Protein AF-A0AAQ3L0E9-F1 (afdb_monomer)

Mean predicted aligned error: 14.57 Å

pLDDT: mean 72.77, std 24.77, range [26.03, 97.69]

Structure (mmCIF, N/CA/C/O backbone):
data_AF-A0AAQ3L0E9-F1
#
_entry.id   AF-A0AAQ3L0E9-F1
#
loop_
_atom_site.group_PDB
_atom_site.id
_atom_site.type_symbol
_atom_site.label_atom_id
_atom_site.label_alt_id
_atom_site.label_comp_id
_atom_site.label_asym_id
_atom_site.label_entity_id
_atom_site.label_seq_id
_atom_site.pdbx_PDB_ins_code
_atom_site.Cartn_x
_atom_site.Cartn_y
_atom_site.Cartn_z
_atom_site.occupancy
_atom_site.B_iso_or_equiv
_atom_site.auth_seq_id
_atom_site.auth_comp_id
_atom_site.auth_asym_id
_atom_site.auth_atom_id
_atom_site.pdbx_PDB_model_num
ATOM 1 N N . MET A 1 1 ? 5.201 4.302 -11.201 1.00 83.75 1 MET A N 1
ATOM 2 C CA . MET A 1 1 ? 5.169 3.040 -11.980 1.00 83.75 1 MET A CA 1
ATOM 3 C C . MET A 1 1 ? 6.075 2.023 -11.311 1.00 83.75 1 MET A C 1
ATOM 5 O O . MET A 1 1 ? 7.024 2.448 -10.662 1.00 83.75 1 MET A O 1
ATOM 9 N N . ALA A 1 2 ? 5.808 0.722 -11.478 1.00 91.69 2 ALA A N 1
ATOM 10 C CA . ALA A 1 2 ? 6.692 -0.320 -10.954 1.00 91.69 2 ALA A CA 1
ATOM 11 C C . ALA A 1 2 ? 8.086 -0.230 -11.609 1.00 91.69 2 ALA A C 1
ATOM 13 O O . ALA A 1 2 ? 8.166 -0.035 -12.829 1.00 91.69 2 ALA A O 1
ATOM 14 N N . PRO A 1 3 ? 9.178 -0.362 -10.838 1.00 90.81 3 PRO A N 1
ATOM 15 C CA . PRO A 1 3 ? 10.531 -0.141 -11.344 1.00 90.81 3 PRO A CA 1
ATOM 16 C C . PRO A 1 3 ? 10.907 -1.133 -12.448 1.00 90.81 3 PRO A C 1
ATOM 18 O O . PRO A 1 3 ? 11.467 -0.743 -13.468 1.00 90.81 3 PRO A O 1
ATOM 21 N N . GLU A 1 4 ? 10.540 -2.405 -12.311 1.00 88.88 4 GLU A N 1
ATOM 22 C CA . GLU A 1 4 ? 10.816 -3.427 -13.320 1.00 88.88 4 GLU A CA 1
ATOM 23 C C . GLU A 1 4 ? 10.043 -3.205 -14.629 1.00 88.88 4 GLU A C 1
ATOM 25 O O . GLU A 1 4 ? 10.569 -3.493 -15.705 1.00 88.88 4 GLU A O 1
ATOM 30 N N . TYR A 1 5 ? 8.837 -2.633 -14.556 1.00 91.00 5 TYR A N 1
ATOM 31 C CA . TYR A 1 5 ? 8.072 -2.255 -15.742 1.00 91.00 5 TYR A CA 1
ATOM 32 C C . TYR A 1 5 ? 8.724 -1.061 -16.444 1.00 91.00 5 TYR A C 1
ATOM 34 O O . TYR A 1 5 ? 8.979 -1.116 -17.642 1.00 91.00 5 TYR A O 1
ATOM 42 N N . ALA A 1 6 ? 9.072 -0.010 -15.697 1.00 89.06 6 ALA A N 1
ATOM 43 C CA . ALA A 1 6 ? 9.676 1.197 -16.261 1.00 89.06 6 ALA A CA 1
ATOM 44 C C . ALA A 1 6 ? 11.078 0.949 -16.844 1.00 89.06 6 ALA A C 1
ATOM 46 O O . ALA A 1 6 ? 11.419 1.494 -17.890 1.00 89.06 6 ALA A O 1
ATOM 47 N N . MET A 1 7 ? 11.888 0.122 -16.178 1.00 87.62 7 MET A N 1
ATOM 48 C CA . MET A 1 7 ? 13.272 -0.131 -16.586 1.00 87.62 7 MET A CA 1
ATOM 49 C C . MET A 1 7 ? 13.399 -1.214 -17.660 1.00 87.62 7 MET A C 1
ATOM 51 O O . MET A 1 7 ? 14.325 -1.155 -18.464 1.00 87.62 7 MET A O 1
ATOM 55 N N . ARG A 1 8 ? 12.535 -2.241 -17.641 1.00 88.38 8 ARG A N 1
ATOM 56 C CA . ARG A 1 8 ? 12.686 -3.439 -18.492 1.00 88.38 8 ARG A CA 1
ATOM 57 C C . ARG A 1 8 ? 11.485 -3.726 -19.393 1.00 88.38 8 ARG A C 1
ATOM 59 O O . ARG A 1 8 ? 11.570 -4.631 -20.216 1.00 88.38 8 ARG A O 1
ATOM 66 N N . GLY A 1 9 ? 10.376 -3.001 -19.241 1.00 88.94 9 GLY A N 1
ATOM 67 C CA . GLY A 1 9 ? 9.141 -3.238 -19.994 1.00 88.94 9 GLY A CA 1
ATOM 68 C C . GLY A 1 9 ? 8.387 -4.503 -19.574 1.00 88.94 9 GLY A C 1
ATOM 69 O O . GLY A 1 9 ? 7.590 -5.026 -20.348 1.00 88.94 9 GLY A O 1
ATOM 70 N N . TYR A 1 10 ? 8.651 -5.045 -18.381 1.00 86.25 10 TYR A N 1
ATOM 71 C CA . TYR A 1 10 ? 8.034 -6.294 -17.929 1.00 86.25 10 TYR A CA 1
ATOM 72 C C . TYR A 1 10 ? 6.607 -6.071 -17.434 1.00 86.25 10 TYR A C 1
ATOM 74 O O . TYR A 1 10 ? 6.393 -5.662 -16.293 1.00 86.25 10 TYR A O 1
ATOM 82 N N . LEU A 1 11 ? 5.630 -6.378 -18.289 1.00 90.62 11 LEU A N 1
ATOM 83 C CA . LEU A 1 11 ? 4.222 -6.434 -17.911 1.00 90.62 11 LEU A CA 1
ATOM 84 C C . LEU A 1 11 ? 3.968 -7.683 -17.060 1.00 90.62 11 LEU A C 1
ATOM 86 O O . LEU A 1 11 ? 4.153 -8.807 -17.524 1.00 90.62 11 LEU A O 1
ATOM 90 N N . THR A 1 12 ? 3.578 -7.482 -15.804 1.00 93.38 12 THR A N 1
ATOM 91 C CA . THR A 1 12 ? 3.304 -8.565 -14.853 1.00 93.38 12 THR A CA 1
ATOM 92 C C . THR A 1 12 ? 2.172 -8.169 -13.917 1.00 93.38 12 THR A C 1
ATOM 94 O O . THR A 1 12 ? 2.033 -6.991 -13.590 1.00 93.38 12 THR A O 1
ATOM 97 N N . ASP A 1 13 ? 1.462 -9.154 -13.368 1.00 95.69 13 ASP A N 1
ATOM 98 C CA . ASP A 1 13 ? 0.454 -8.925 -12.322 1.00 95.69 13 ASP A CA 1
ATOM 99 C C . ASP A 1 13 ? 1.043 -8.182 -11.105 1.00 95.69 13 ASP A C 1
ATOM 101 O O . ASP A 1 13 ? 0.356 -7.453 -10.394 1.00 95.69 13 ASP A O 1
ATOM 105 N N . LYS A 1 14 ? 2.351 -8.334 -10.852 1.00 96.62 14 LYS A N 1
ATOM 106 C CA . LYS A 1 14 ? 3.052 -7.638 -9.764 1.00 96.62 14 LYS A CA 1
ATOM 107 C C . LYS A 1 14 ? 3.282 -6.158 -10.050 1.00 96.62 14 LYS A C 1
ATOM 109 O O . LYS A 1 14 ? 3.357 -5.380 -9.094 1.00 96.62 14 LYS A O 1
ATOM 114 N N . ALA A 1 15 ? 3.399 -5.762 -11.315 1.00 95.75 15 ALA A N 1
ATOM 115 C CA . ALA A 1 15 ? 3.469 -4.355 -11.695 1.00 95.75 15 ALA A CA 1
ATOM 116 C C . ALA A 1 15 ? 2.123 -3.651 -11.437 1.00 95.75 15 ALA A C 1
ATOM 118 O O . ALA A 1 15 ? 2.106 -2.502 -10.981 1.00 95.75 15 ALA A O 1
ATOM 119 N N . ASP A 1 16 ? 1.011 -4.368 -11.624 1.00 96.12 16 ASP A N 1
ATOM 120 C CA . ASP A 1 16 ? -0.328 -3.881 -11.281 1.00 96.12 16 ASP A CA 1
ATOM 121 C C . ASP A 1 16 ? -0.500 -3.746 -9.764 1.00 96.12 16 ASP A C 1
ATOM 123 O O . ASP A 1 16 ? -0.948 -2.700 -9.297 1.00 96.12 16 ASP A O 1
ATOM 127 N N . VAL A 1 17 ? -0.045 -4.731 -8.975 1.00 97.69 17 VAL A N 1
ATOM 128 C CA . VAL A 1 17 ? -0.039 -4.642 -7.496 1.00 97.69 17 VAL A CA 1
ATOM 129 C C . VAL A 1 17 ? 0.738 -3.414 -7.011 1.00 97.69 17 VAL A C 1
ATOM 131 O O . VAL A 1 17 ? 0.285 -2.706 -6.113 1.00 97.69 17 VAL A O 1
ATOM 134 N N . TYR A 1 18 ? 1.895 -3.128 -7.612 1.00 96.44 18 TYR A N 1
ATOM 135 C CA . TYR A 1 18 ? 2.669 -1.936 -7.265 1.00 96.44 18 TYR A CA 1
ATOM 136 C C . TYR A 1 18 ? 1.882 -0.658 -7.545 1.00 96.44 18 TYR A C 1
ATOM 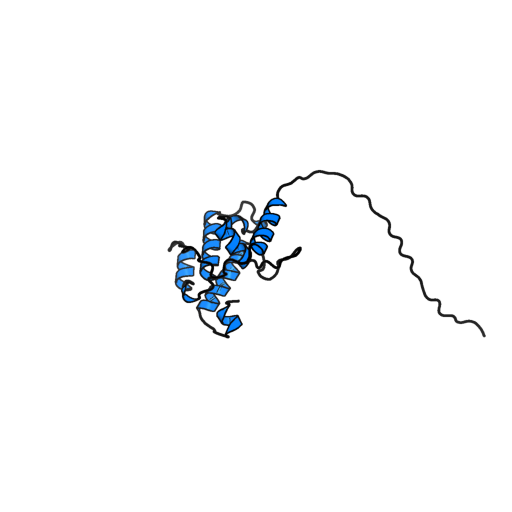138 O O . TYR A 1 18 ? 1.804 0.227 -6.695 1.00 96.44 18 TYR A O 1
ATOM 146 N N . SER A 1 19 ? 1.289 -0.561 -8.735 1.00 95.62 19 SER A N 1
ATOM 147 C CA . SER A 1 19 ? 0.531 0.624 -9.141 1.00 95.62 19 SER A CA 1
ATOM 148 C C . SER A 1 19 ? -0.712 0.816 -8.268 1.00 95.62 19 SER A C 1
ATOM 150 O O . SER A 1 19 ? -1.002 1.940 -7.868 1.00 95.62 19 SER A O 1
ATOM 152 N N . PHE A 1 20 ? -1.376 -0.274 -7.875 1.00 97.25 20 PHE A N 1
ATOM 153 C CA . PHE A 1 20 ? -2.432 -0.255 -6.866 1.00 97.25 20 PHE A CA 1
ATOM 154 C C . PHE A 1 20 ? -1.932 0.304 -5.527 1.00 97.25 20 PHE A C 1
ATOM 156 O O . PHE A 1 20 ? -2.573 1.177 -4.953 1.00 97.25 20 PHE A O 1
ATOM 163 N N . GLY A 1 21 ? -0.767 -0.142 -5.049 1.00 96.69 21 GLY A N 1
ATOM 164 C CA . GLY A 1 21 ? -0.174 0.370 -3.812 1.00 96.69 21 GLY A CA 1
ATOM 165 C C . GLY A 1 21 ? 0.103 1.877 -3.848 1.00 96.69 21 GLY A C 1
ATOM 166 O O . GLY A 1 21 ? -0.129 2.557 -2.851 1.00 96.69 21 GLY A O 1
ATOM 167 N N . VAL A 1 22 ? 0.532 2.410 -4.999 1.00 94.88 22 VAL A N 1
ATOM 168 C CA . VAL A 1 22 ? 0.680 3.863 -5.198 1.00 94.88 22 VAL A CA 1
ATOM 169 C C . VAL A 1 22 ? -0.672 4.564 -5.082 1.00 94.88 22 VAL A C 1
ATOM 171 O O . VAL A 1 22 ? -0.775 5.533 -4.340 1.00 94.88 22 VAL A O 1
ATOM 174 N N . VAL A 1 23 ? -1.715 4.048 -5.738 1.00 96.00 23 VAL A N 1
ATOM 175 C CA . 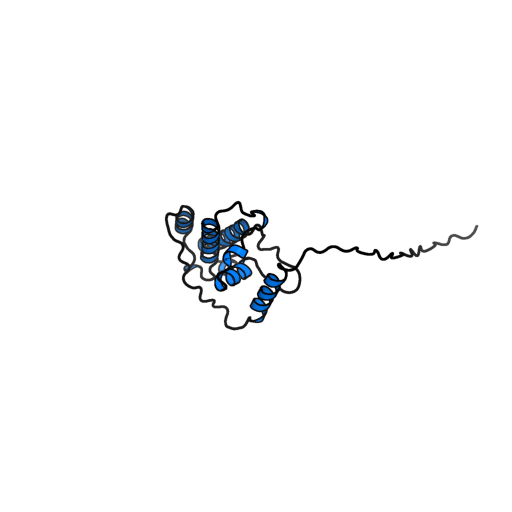VAL A 1 23 ? -3.071 4.621 -5.661 1.00 96.00 23 VAL A CA 1
ATOM 176 C C . VAL A 1 23 ? -3.609 4.600 -4.229 1.00 96.00 23 VAL A C 1
ATOM 178 O O . VAL A 1 23 ? -4.190 5.582 -3.781 1.00 96.00 23 VAL A O 1
ATOM 181 N N . VAL A 1 24 ? -3.386 3.521 -3.471 1.00 96.50 24 VAL A N 1
ATOM 182 C CA . VAL A 1 24 ? -3.771 3.469 -2.049 1.00 96.50 24 VAL A CA 1
ATOM 183 C C . VAL A 1 24 ? -3.080 4.576 -1.254 1.00 96.50 24 VAL A C 1
ATOM 185 O O . VAL A 1 24 ? -3.722 5.228 -0.434 1.00 96.50 24 VAL A O 1
ATOM 188 N N . LEU A 1 25 ? -1.792 4.814 -1.503 1.00 94.31 25 LEU A N 1
ATOM 189 C CA . LEU A 1 25 ? -1.051 5.877 -0.831 1.00 94.31 25 LEU A CA 1
ATOM 190 C C . LEU A 1 25 ? -1.579 7.273 -1.205 1.00 94.31 25 LEU A C 1
ATOM 192 O O . LEU A 1 25 ? -1.720 8.121 -0.326 1.00 94.31 25 LEU A O 1
ATOM 196 N N . GLU A 1 26 ? -1.922 7.501 -2.474 1.00 94.00 26 GLU A N 1
ATOM 197 C CA . GLU A 1 26 ? -2.554 8.750 -2.932 1.00 94.00 26 GLU A CA 1
ATOM 198 C C . GLU A 1 26 ? -3.923 8.971 -2.273 1.00 94.00 26 GLU A C 1
ATOM 200 O O . GLU A 1 26 ? -4.217 10.075 -1.826 1.00 94.00 26 GLU A O 1
ATOM 205 N N . ILE A 1 27 ? -4.740 7.919 -2.147 1.00 95.06 27 ILE A N 1
ATOM 206 C CA . ILE A 1 27 ? -6.055 7.994 -1.494 1.00 95.06 27 ILE A CA 1
ATOM 207 C C . ILE A 1 27 ? -5.916 8.359 -0.015 1.00 95.06 27 ILE A C 1
ATOM 209 O O . ILE A 1 27 ? -6.641 9.225 0.462 1.00 95.06 27 ILE A O 1
ATOM 213 N N . VAL A 1 28 ? -5.009 7.706 0.718 1.00 95.06 28 VAL A N 1
ATOM 214 C CA . VAL A 1 28 ? -4.867 7.954 2.164 1.00 95.06 28 VAL A CA 1
ATOM 215 C C . VAL A 1 28 ? -4.280 9.337 2.446 1.00 95.06 28 VAL A C 1
ATOM 217 O O . VAL A 1 28 ? -4.643 9.951 3.446 1.00 95.06 28 VAL A O 1
ATOM 220 N N . SER A 1 29 ? -3.383 9.820 1.584 1.00 91.69 29 SER A N 1
ATOM 221 C CA . SER A 1 29 ? -2.717 11.114 1.765 1.00 91.69 29 SER A CA 1
ATOM 222 C C . SER A 1 29 ? -3.458 12.303 1.172 1.00 91.69 29 SER A C 1
ATOM 224 O O . SER A 1 29 ? -3.134 13.437 1.510 1.00 91.69 29 SER A O 1
ATOM 226 N N . GLY A 1 30 ? -4.407 12.076 0.260 1.00 91.12 30 GLY A N 1
ATOM 227 C CA . GLY A 1 30 ? -5.035 13.151 -0.513 1.00 91.12 30 GLY A CA 1
ATOM 228 C C . GLY A 1 30 ? -4.064 13.858 -1.471 1.00 91.12 30 GLY A C 1
ATOM 229 O O . GLY A 1 30 ? -4.406 14.876 -2.076 1.00 91.12 30 GLY A O 1
ATOM 230 N N . MET A 1 31 ? -2.845 13.334 -1.637 1.00 86.50 31 MET A N 1
ATOM 231 C CA . MET A 1 31 ? -1.778 13.929 -2.439 1.00 86.50 31 MET A CA 1
ATOM 232 C C . MET A 1 31 ? -1.538 13.110 -3.706 1.00 86.50 31 MET A C 1
ATOM 234 O O . MET A 1 31 ? -1.517 11.884 -3.679 1.00 86.50 31 MET A O 1
ATOM 238 N N . SER A 1 32 ? -1.279 13.782 -4.831 1.00 82.06 32 SER A N 1
ATOM 239 C CA . SER A 1 32 ? -0.824 13.077 -6.035 1.00 82.06 32 SER A CA 1
ATOM 240 C C . SER A 1 32 ? 0.659 12.740 -5.929 1.00 82.06 32 SER A C 1
ATOM 242 O O . SER A 1 32 ? 1.477 13.605 -5.613 1.00 82.06 32 SER A O 1
ATOM 244 N N . ASN A 1 33 ? 1.031 11.529 -6.340 1.00 73.88 33 ASN A N 1
ATOM 245 C CA . ASN A 1 33 ? 2.413 11.054 -6.375 1.00 73.88 33 ASN A CA 1
ATOM 246 C C . ASN A 1 33 ? 3.336 11.893 -7.294 1.00 73.88 33 ASN A C 1
ATOM 248 O O . ASN A 1 33 ? 4.557 11.780 -7.212 1.00 73.88 33 ASN A O 1
ATOM 252 N N . THR A 1 34 ? 2.771 12.734 -8.171 1.00 67.25 34 THR A N 1
ATOM 253 C CA . THR A 1 34 ? 3.515 13.621 -9.091 1.00 67.25 34 THR A CA 1
ATOM 254 C C . THR A 1 34 ? 3.590 15.082 -8.642 1.00 67.25 34 THR A C 1
ATOM 256 O O . THR A 1 34 ? 4.354 15.854 -9.221 1.00 67.25 34 THR A O 1
ATOM 259 N N . LYS A 1 35 ? 2.821 15.479 -7.620 1.00 56.28 35 LYS A N 1
ATOM 260 C CA . LYS A 1 35 ? 2.792 16.852 -7.102 1.00 56.28 35 LYS A CA 1
ATOM 261 C C . LYS A 1 35 ? 3.438 16.905 -5.719 1.00 56.28 35 LYS A C 1
ATOM 263 O O . LYS A 1 35 ? 2.747 16.865 -4.710 1.00 56.28 35 LYS A O 1
ATOM 268 N N . TYR A 1 36 ? 4.758 17.053 -5.682 1.00 50.25 36 TYR A N 1
ATOM 269 C CA . TYR A 1 36 ? 5.457 17.520 -4.485 1.00 50.25 36 TYR A CA 1
ATOM 270 C C . TYR A 1 36 ? 6.546 18.526 -4.866 1.00 50.25 36 TYR A C 1
ATOM 272 O O . TYR A 1 36 ? 7.458 18.154 -5.602 1.00 50.25 36 TYR A O 1
ATOM 280 N N . ARG A 1 37 ? 6.434 19.775 -4.382 1.00 47.50 37 ARG A N 1
ATOM 281 C CA . ARG A 1 37 ? 7.517 20.763 -4.147 1.00 47.50 37 ARG A CA 1
ATOM 282 C C . ARG A 1 37 ? 6.936 22.024 -3.495 1.00 47.50 37 ARG A C 1
ATOM 284 O O . ARG A 1 37 ? 5.932 22.529 -3.999 1.00 47.50 37 ARG A O 1
ATOM 291 N N . PRO A 1 38 ? 7.519 22.491 -2.379 1.00 46.53 38 PRO A N 1
ATOM 292 C CA . PRO A 1 38 ? 8.509 23.591 -2.418 1.00 46.53 38 PRO A CA 1
ATOM 293 C C . PRO A 1 38 ? 9.567 23.417 -1.293 1.00 46.53 38 PRO A C 1
ATOM 295 O O . PRO A 1 38 ? 9.223 23.262 -0.137 1.00 46.53 38 PRO A O 1
ATOM 298 N N . GLU A 1 39 ? 10.879 23.307 -1.484 1.00 45.97 39 GLU A N 1
ATOM 299 C CA . GLU A 1 39 ? 11.708 24.385 -2.017 1.00 45.97 39 GLU A CA 1
ATOM 300 C C . GLU A 1 39 ? 13.132 23.955 -2.413 1.00 45.97 39 GLU A C 1
ATOM 302 O O . GLU A 1 39 ? 13.796 24.776 -3.015 1.00 45.97 39 GLU A O 1
ATOM 307 N N . GLU A 1 40 ? 13.612 22.713 -2.214 1.00 45.41 40 GLU A N 1
ATOM 308 C CA . GLU A 1 40 ? 14.936 22.336 -2.777 1.00 45.41 40 GLU A CA 1
ATOM 309 C C . GLU A 1 40 ? 15.191 20.837 -3.058 1.00 45.41 40 GLU A C 1
ATOM 311 O O . GLU A 1 40 ? 16.033 20.531 -3.895 1.00 45.41 40 GLU A O 1
ATOM 316 N N . ASP A 1 41 ? 14.387 19.892 -2.556 1.00 51.16 41 ASP A N 1
ATOM 317 C CA . ASP A 1 41 ? 14.573 18.454 -2.831 1.00 51.16 41 ASP A CA 1
ATOM 318 C C . ASP A 1 41 ? 13.257 17.800 -3.293 1.00 51.16 41 ASP A C 1
ATOM 320 O O . ASP A 1 41 ? 12.234 17.870 -2.612 1.00 51.16 41 ASP A O 1
ATOM 324 N N . CYS A 1 42 ? 13.239 17.195 -4.490 1.00 50.44 42 CYS A N 1
ATOM 325 C CA . CYS A 1 42 ? 12.084 16.413 -4.959 1.00 50.44 42 CYS A CA 1
ATOM 326 C C . CYS A 1 42 ? 11.951 15.158 -4.098 1.00 50.44 42 CYS A C 1
ATOM 328 O O . CYS A 1 42 ? 12.652 14.174 -4.325 1.00 50.44 42 CYS A O 1
ATOM 330 N N . VAL A 1 43 ? 11.028 15.171 -3.148 1.00 61.38 43 VAL A N 1
ATOM 331 C CA . VAL A 1 43 ? 10.638 13.974 -2.417 1.00 61.38 43 VAL A CA 1
ATOM 332 C C . VAL A 1 43 ? 9.379 13.399 -3.061 1.00 61.38 43 VAL A C 1
ATOM 334 O O . VAL A 1 43 ? 8.341 14.053 -3.094 1.00 61.38 43 VAL A O 1
ATOM 337 N N . TYR A 1 44 ? 9.442 12.171 -3.571 1.00 77.81 44 TYR A N 1
ATOM 338 C CA . TYR A 1 44 ? 8.239 11.467 -4.021 1.00 77.81 44 TYR A CA 1
ATOM 339 C C . TYR A 1 44 ? 7.365 11.064 -2.818 1.00 77.81 44 TYR A C 1
ATOM 341 O O . TYR A 1 44 ? 7.868 10.784 -1.732 1.00 77.81 44 TYR A O 1
ATOM 349 N N . LEU A 1 45 ? 6.045 10.970 -2.998 1.00 86.50 45 LEU A N 1
ATOM 350 C CA . LEU A 1 45 ? 5.124 10.568 -1.921 1.00 86.50 45 LEU A CA 1
ATOM 351 C C . LEU A 1 45 ? 5.506 9.204 -1.314 1.00 86.50 45 LEU A C 1
ATOM 353 O O . LEU A 1 45 ? 5.534 9.032 -0.098 1.00 86.50 45 LEU A O 1
ATOM 357 N N . LEU A 1 46 ? 5.876 8.248 -2.169 1.00 87.81 46 LEU A N 1
ATOM 358 C CA . LEU A 1 46 ? 6.363 6.938 -1.737 1.00 87.81 46 LEU A CA 1
ATOM 359 C C . LEU A 1 46 ? 7.651 7.035 -0.902 1.00 87.81 46 LEU A C 1
ATOM 361 O O . LEU A 1 46 ? 7.822 6.321 0.082 1.00 87.81 46 LEU A O 1
ATOM 365 N N . ASP A 1 47 ? 8.542 7.942 -1.285 1.00 86.38 47 ASP A N 1
ATOM 366 C CA . ASP A 1 47 ? 9.811 8.184 -0.612 1.00 86.38 47 ASP A CA 1
ATOM 367 C C . ASP A 1 47 ? 9.622 8.753 0.798 1.00 86.38 47 ASP A C 1
ATOM 369 O O . ASP A 1 47 ? 10.335 8.357 1.724 1.00 86.38 47 ASP A O 1
ATOM 373 N N . TRP A 1 48 ? 8.644 9.644 0.963 1.00 86.00 48 TRP A N 1
ATOM 374 C CA . TRP A 1 48 ? 8.209 10.137 2.267 1.00 86.00 48 TRP A CA 1
ATOM 375 C C . TRP A 1 48 ? 7.563 9.033 3.102 1.00 86.00 48 TRP A C 1
ATOM 377 O O . TRP A 1 48 ? 7.869 8.902 4.288 1.00 86.00 48 TRP A O 1
ATOM 387 N N . ALA A 1 49 ? 6.753 8.174 2.479 1.00 90.31 49 ALA A N 1
ATOM 388 C CA . ALA A 1 49 ? 6.092 7.084 3.182 1.00 90.31 49 ALA A CA 1
ATOM 389 C C . ALA A 1 49 ? 7.073 6.089 3.819 1.00 90.31 49 ALA A C 1
ATOM 391 O O . ALA A 1 49 ? 6.858 5.664 4.957 1.00 90.31 49 ALA A O 1
ATOM 392 N N . TYR A 1 50 ? 8.178 5.767 3.136 1.00 88.75 50 TYR A N 1
ATOM 393 C CA . TYR A 1 50 ? 9.246 4.941 3.710 1.00 88.75 50 TYR A CA 1
ATOM 394 C C . TYR A 1 50 ? 9.926 5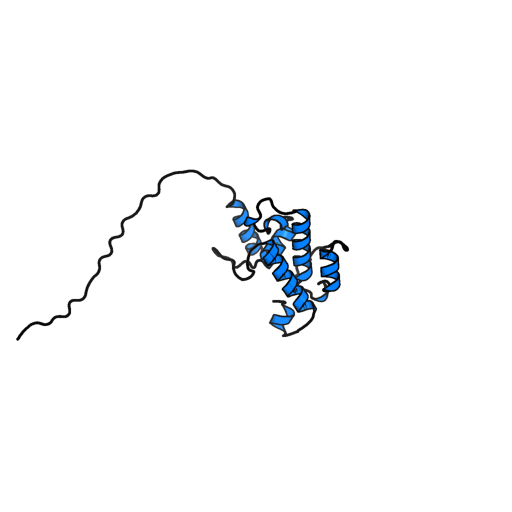.616 4.909 1.00 88.75 50 TYR A C 1
ATOM 396 O O . TYR A 1 50 ? 10.128 4.968 5.933 1.00 88.75 50 TYR A O 1
ATOM 404 N N . VAL A 1 51 ? 10.200 6.922 4.842 1.00 87.12 51 VAL A N 1
ATOM 405 C CA . VAL A 1 51 ? 10.791 7.657 5.976 1.00 87.12 51 VAL A CA 1
ATOM 406 C C . VAL A 1 51 ? 9.835 7.694 7.170 1.00 87.12 51 VAL A C 1
ATOM 408 O O . VAL A 1 51 ? 10.241 7.430 8.303 1.00 87.12 51 VAL A O 1
ATOM 411 N N . CYS A 1 52 ? 8.549 7.962 6.939 1.00 89.25 52 CYS A N 1
ATOM 412 C CA . CYS A 1 52 ? 7.533 7.897 7.987 1.00 89.25 52 CYS A CA 1
ATOM 413 C C . CYS A 1 52 ? 7.407 6.485 8.573 1.00 89.25 52 CYS A C 1
ATOM 415 O O . CYS A 1 52 ? 7.184 6.347 9.776 1.00 89.25 52 CYS A O 1
ATOM 417 N N . HIS A 1 53 ? 7.575 5.436 7.762 1.00 89.81 53 HIS A N 1
ATOM 418 C CA . HIS A 1 53 ? 7.597 4.059 8.247 1.00 89.81 53 HIS A CA 1
ATOM 419 C C . HIS A 1 53 ? 8.764 3.807 9.204 1.00 89.81 53 HIS A C 1
ATOM 421 O O . HIS A 1 53 ? 8.538 3.334 10.318 1.00 89.81 53 HIS A O 1
ATOM 427 N N . GLU A 1 54 ? 9.981 4.175 8.801 1.00 87.31 54 GLU A N 1
ATOM 428 C CA . GLU A 1 54 ? 11.200 4.001 9.600 1.00 87.31 54 GLU A CA 1
ATOM 429 C C . GLU A 1 54 ? 11.152 4.795 10.911 1.00 87.31 54 GLU A C 1
ATOM 431 O O . GLU A 1 54 ? 11.569 4.298 11.957 1.00 87.31 54 GLU A O 1
ATOM 436 N N . LYS A 1 55 ? 10.577 6.004 10.885 1.00 87.69 55 LYS A N 1
ATOM 437 C CA . LYS A 1 55 ? 10.389 6.838 12.083 1.00 87.69 55 LYS A CA 1
ATOM 438 C C . LYS A 1 55 ? 9.188 6.425 12.948 1.00 87.69 55 LYS A C 1
ATOM 440 O O . LYS A 1 55 ? 8.959 7.040 13.987 1.00 87.69 55 LYS A O 1
ATOM 445 N N . GLY A 1 56 ? 8.389 5.436 12.533 1.00 88.62 56 GLY A N 1
ATOM 446 C CA . GLY A 1 56 ? 7.170 5.025 13.244 1.00 88.62 56 GLY A CA 1
ATOM 447 C C . GLY A 1 56 ? 6.036 6.063 13.207 1.00 88.62 56 GLY A C 1
ATOM 448 O O . GLY A 1 56 ? 5.128 6.022 14.033 1.00 88.62 56 GLY A O 1
ATOM 449 N N . LYS A 1 57 ? 6.076 6.986 12.243 1.00 91.12 57 LYS A N 1
ATOM 450 C CA . LYS A 1 57 ? 5.210 8.167 12.106 1.00 91.12 57 LYS A CA 1
ATOM 451 C C . LYS A 1 57 ? 4.283 8.089 10.889 1.00 91.12 57 LYS A C 1
ATOM 453 O O . LYS A 1 57 ? 3.964 9.094 10.271 1.00 91.12 57 LYS A O 1
ATOM 458 N N . LEU A 1 58 ? 3.828 6.888 10.527 1.00 91.88 58 LEU A N 1
ATOM 459 C CA . LEU A 1 58 ? 2.996 6.681 9.332 1.00 91.88 58 LEU A CA 1
ATOM 460 C C . LEU A 1 58 ? 1.733 7.546 9.293 1.00 91.88 58 LEU A C 1
ATOM 462 O O . LEU A 1 58 ? 1.349 7.996 8.224 1.00 91.88 58 LEU A O 1
ATOM 466 N N . LEU A 1 59 ? 1.111 7.817 10.439 1.00 94.12 59 LEU A N 1
ATOM 467 C CA . LEU A 1 59 ? -0.106 8.629 10.492 1.00 94.12 59 LEU A CA 1
ATOM 468 C C . LEU A 1 59 ? 0.102 10.094 10.065 1.00 94.12 59 LEU A C 1
ATOM 470 O O . LEU A 1 59 ? -0.886 10.754 9.772 1.00 94.12 59 LEU A O 1
ATOM 474 N N . GLU A 1 60 ? 1.344 10.587 9.981 1.00 91.38 60 GLU A N 1
ATOM 475 C CA . GLU A 1 60 ? 1.646 11.915 9.415 1.00 91.38 60 GLU A CA 1
ATOM 476 C C . GLU A 1 60 ? 1.350 11.990 7.903 1.00 91.38 60 GLU A C 1
ATOM 478 O O . GLU A 1 60 ? 1.235 13.083 7.362 1.00 91.38 60 GLU A O 1
ATOM 483 N N . LEU A 1 61 ? 1.200 10.842 7.229 1.00 91.62 61 LEU A N 1
ATOM 484 C CA . LEU A 1 61 ? 0.854 10.763 5.806 1.00 91.62 61 LEU A CA 1
ATOM 485 C C . LEU A 1 61 ? -0.644 10.894 5.532 1.00 91.62 61 LEU A C 1
ATOM 487 O O . LEU A 1 61 ? -1.017 10.929 4.366 1.00 91.62 61 LEU A O 1
ATOM 491 N N . VAL A 1 62 ? -1.503 10.846 6.553 1.00 94.38 62 VAL A N 1
ATOM 492 C CA . VAL A 1 62 ? -2.958 10.880 6.349 1.00 94.38 62 VAL A CA 1
ATOM 493 C C . VAL A 1 62 ? -3.383 12.284 5.932 1.00 94.38 62 VAL A C 1
ATOM 495 O O . VAL A 1 62 ? -2.897 13.259 6.502 1.00 94.38 62 VAL A O 1
ATOM 498 N N . ASP A 1 63 ? -4.300 12.370 4.966 1.00 93.62 63 ASP A N 1
ATOM 499 C CA . ASP A 1 63 ? -4.836 13.629 4.449 1.00 93.62 63 ASP A CA 1
ATOM 500 C C . ASP A 1 63 ? -5.292 14.558 5.596 1.00 93.62 63 ASP A C 1
ATOM 502 O O . ASP A 1 63 ? -6.249 14.231 6.313 1.00 93.62 63 ASP A O 1
ATOM 506 N N . PRO A 1 64 ? -4.650 15.730 5.772 1.00 90.25 64 PRO A N 1
ATOM 507 C CA . PRO A 1 64 ? -5.032 16.697 6.795 1.00 90.25 64 PRO A CA 1
ATOM 508 C C . PRO A 1 64 ? -6.484 17.173 6.676 1.00 90.25 64 PRO A C 1
ATOM 510 O O . PRO A 1 64 ? -7.082 17.554 7.685 1.00 90.25 64 PRO A O 1
ATOM 513 N N . ALA A 1 65 ? -7.072 17.135 5.473 1.00 92.38 65 ALA A N 1
ATOM 514 C CA . ALA A 1 65 ? -8.458 17.531 5.240 1.00 92.38 65 ALA A CA 1
ATOM 515 C C . ALA A 1 65 ? -9.474 16.600 5.924 1.00 92.38 65 ALA A C 1
ATOM 517 O O . ALA A 1 65 ? -10.606 17.019 6.165 1.00 92.38 65 ALA A O 1
ATOM 518 N N . LEU A 1 66 ? -9.079 15.370 6.282 1.00 92.00 66 LEU A N 1
ATOM 519 C CA . LEU A 1 66 ? -9.927 14.439 7.035 1.00 92.00 66 LEU A CA 1
ATOM 520 C C . LEU A 1 66 ? -10.047 14.810 8.521 1.00 92.00 66 LEU A C 1
ATOM 522 O O . LEU A 1 66 ? -10.961 14.335 9.190 1.00 92.00 66 LEU A O 1
ATOM 526 N N . GLY A 1 67 ? -9.147 15.637 9.065 1.00 90.38 67 GLY A N 1
ATOM 527 C CA . GLY A 1 67 ? -9.198 16.070 10.463 1.00 90.38 67 GLY A CA 1
ATOM 528 C C . GLY A 1 67 ? -9.252 14.898 11.454 1.00 90.38 67 GLY A C 1
ATOM 529 O O . GLY A 1 67 ? -8.280 14.165 11.614 1.00 90.38 67 GLY A O 1
ATOM 530 N N . SER A 1 68 ? -10.381 14.732 12.148 1.00 90.19 68 SER A N 1
ATOM 531 C CA . SER A 1 68 ? -10.643 13.605 13.063 1.00 90.19 68 SER A CA 1
ATOM 532 C C . SER A 1 68 ? -11.586 12.540 12.494 1.00 90.19 68 SER A C 1
ATOM 534 O O . SER A 1 68 ? -11.878 11.561 13.181 1.00 90.19 68 SER A O 1
ATOM 536 N N . ASP A 1 69 ? -12.056 12.709 11.260 1.00 93.56 69 ASP A N 1
ATOM 537 C CA . ASP A 1 69 ? -13.133 11.922 10.656 1.00 93.56 69 ASP A CA 1
ATOM 538 C C . ASP A 1 69 ? -12.602 10.657 9.964 1.00 93.56 69 ASP A C 1
ATOM 540 O O . ASP A 1 69 ? -12.954 10.332 8.831 1.00 93.56 69 ASP A O 1
ATOM 544 N N . PHE A 1 70 ? -11.723 9.921 10.648 1.00 94.75 70 PHE A N 1
ATOM 545 C CA . PHE A 1 70 ? -11.207 8.641 10.168 1.00 94.75 70 PHE A CA 1
ATOM 546 C C . PHE A 1 70 ? -10.760 7.728 11.315 1.00 94.75 70 PHE A C 1
ATOM 548 O O . PHE A 1 70 ? -10.351 8.171 12.392 1.00 94.75 70 PHE A O 1
ATOM 555 N N . SER A 1 71 ? -10.777 6.418 11.067 1.00 95.69 71 SER A N 1
ATOM 556 C CA . SER A 1 71 ? -10.183 5.445 11.983 1.00 95.69 71 SER A CA 1
ATOM 557 C C . SER A 1 71 ? -8.666 5.404 11.809 1.00 95.69 71 SER A C 1
ATOM 559 O O . SER A 1 71 ? -8.150 5.002 10.764 1.00 95.69 71 SER A O 1
ATOM 561 N N . LYS A 1 72 ? -7.927 5.764 12.865 1.00 94.81 72 LYS A N 1
ATOM 562 C CA . LYS A 1 72 ? -6.455 5.693 12.877 1.00 94.81 72 LYS A CA 1
ATOM 563 C C . LYS A 1 72 ? -5.937 4.279 12.617 1.00 94.81 72 LYS A C 1
ATOM 565 O O . LYS A 1 72 ? -4.893 4.117 11.992 1.00 94.81 72 LYS A O 1
ATOM 570 N N . GLU A 1 73 ? -6.651 3.261 13.091 1.00 93.56 73 GLU A N 1
ATOM 571 C CA . GLU A 1 73 ? -6.267 1.864 12.891 1.00 93.56 73 GLU A CA 1
ATOM 572 C C . GLU A 1 73 ? -6.398 1.453 11.421 1.00 93.56 73 GLU A C 1
ATOM 574 O O . GLU A 1 73 ? -5.476 0.858 10.858 1.00 93.56 73 GLU A O 1
ATOM 579 N N . GLU A 1 74 ? -7.510 1.816 10.780 1.00 94.06 74 GLU A N 1
ATOM 580 C CA . GLU A 1 74 ? -7.746 1.515 9.367 1.00 94.06 74 GLU A CA 1
ATOM 581 C C . GLU A 1 74 ? -6.784 2.294 8.472 1.00 94.06 74 GLU A C 1
ATOM 583 O O . GLU A 1 74 ? -6.173 1.703 7.582 1.00 94.06 74 GLU A O 1
ATOM 588 N N . ALA A 1 75 ? -6.550 3.577 8.761 1.00 95.25 75 ALA A N 1
ATOM 589 C CA . ALA A 1 75 ? -5.566 4.383 8.044 1.00 95.25 75 ALA A CA 1
ATOM 590 C C . ALA A 1 75 ? -4.156 3.784 8.154 1.00 95.25 75 ALA A C 1
ATOM 592 O O . ALA A 1 75 ? -3.466 3.607 7.148 1.00 95.25 75 ALA A O 1
ATOM 593 N N . LEU A 1 76 ? -3.740 3.384 9.360 1.00 94.25 76 LEU A N 1
ATOM 594 C CA . LEU A 1 76 ? -2.450 2.728 9.562 1.00 94.25 76 LEU A CA 1
ATOM 595 C C . LEU A 1 76 ? -2.367 1.400 8.796 1.00 94.25 76 LEU A C 1
ATOM 597 O O . LEU A 1 76 ? -1.328 1.099 8.207 1.00 94.25 76 LEU A O 1
ATOM 601 N N . LYS A 1 77 ? -3.444 0.607 8.777 1.00 94.38 77 LYS A N 1
ATOM 602 C CA . LYS A 1 77 ? -3.514 -0.638 8.000 1.00 94.38 77 LYS A CA 1
ATOM 603 C C . LYS A 1 77 ? -3.370 -0.356 6.499 1.00 94.38 77 LYS A C 1
ATOM 605 O O . LYS A 1 77 ? -2.565 -1.017 5.845 1.00 94.38 77 LYS A O 1
ATOM 610 N N . MET A 1 78 ? -4.071 0.644 5.971 1.00 95.88 78 MET A N 1
ATOM 611 C CA . MET A 1 78 ? -3.994 1.039 4.559 1.00 95.88 78 MET A CA 1
ATOM 612 C C . MET A 1 78 ? -2.589 1.503 4.163 1.00 95.88 78 MET A C 1
ATOM 614 O O . MET A 1 78 ? -2.070 1.078 3.132 1.00 95.88 78 MET A O 1
ATOM 618 N N . LEU A 1 79 ? -1.923 2.291 5.010 1.00 95.50 79 LEU A N 1
ATOM 619 C CA . LEU A 1 79 ? -0.543 2.729 4.773 1.00 95.50 79 LEU A CA 1
ATOM 620 C C . LEU A 1 79 ? 0.441 1.557 4.767 1.00 95.50 79 LEU A C 1
ATOM 622 O O . LEU A 1 79 ? 1.302 1.462 3.892 1.00 95.50 79 LEU A O 1
ATOM 626 N N . LYS A 1 80 ? 0.291 0.617 5.705 1.00 94.75 80 LYS A N 1
ATOM 627 C CA . LYS A 1 80 ? 1.106 -0.605 5.727 1.00 94.75 80 LYS A CA 1
ATOM 628 C C . LYS A 1 80 ? 0.878 -1.464 4.480 1.00 94.75 80 LYS A C 1
ATOM 630 O O . LYS A 1 80 ? 1.840 -1.984 3.917 1.00 94.75 80 LYS A O 1
ATOM 635 N N . LEU A 1 81 ? -0.373 -1.585 4.029 1.00 95.88 81 LEU A N 1
ATOM 636 C CA . LEU A 1 81 ? -0.717 -2.284 2.790 1.00 95.88 81 LEU A CA 1
ATOM 637 C C . LEU A 1 81 ? -0.053 -1.628 1.576 1.00 95.88 81 LEU A C 1
ATOM 639 O O . LEU A 1 81 ? 0.526 -2.330 0.746 1.00 95.88 81 LEU A O 1
ATOM 643 N N . ALA A 1 82 ? -0.118 -0.298 1.487 1.00 96.00 82 ALA A N 1
ATOM 644 C CA . ALA A 1 82 ? 0.490 0.469 0.408 1.00 96.00 82 ALA A CA 1
ATOM 645 C C . ALA A 1 82 ? 2.002 0.221 0.332 1.00 96.00 82 ALA A C 1
ATOM 647 O O . ALA A 1 82 ? 2.515 -0.095 -0.743 1.00 96.00 82 ALA A O 1
ATOM 648 N N . LEU A 1 83 ? 2.705 0.269 1.469 1.00 94.94 83 LEU A N 1
ATOM 649 C CA . LEU A 1 83 ? 4.143 -0.023 1.547 1.00 94.94 83 LEU A CA 1
ATOM 650 C C . LEU A 1 83 ? 4.475 -1.460 1.132 1.00 94.94 83 LEU A C 1
ATOM 652 O O . LEU A 1 83 ? 5.431 -1.696 0.396 1.00 94.94 83 LEU A O 1
ATOM 656 N N . LEU A 1 84 ? 3.660 -2.428 1.549 1.00 95.25 84 LEU A N 1
ATOM 657 C CA . LEU A 1 84 ? 3.848 -3.824 1.166 1.00 95.25 84 LEU A CA 1
ATOM 658 C C . LEU A 1 84 ? 3.642 -4.037 -0.349 1.00 95.25 84 LEU A C 1
ATOM 660 O O . LEU A 1 84 ? 4.411 -4.750 -0.996 1.00 95.25 84 LEU A O 1
ATOM 664 N N . CYS A 1 85 ? 2.634 -3.389 -0.937 1.00 96.44 85 CYS A N 1
ATOM 665 C CA . CYS A 1 85 ? 2.352 -3.452 -2.374 1.00 96.44 85 CYS A CA 1
ATOM 666 C C . CYS A 1 85 ? 3.416 -2.733 -3.215 1.00 96.44 85 CYS A C 1
ATOM 668 O O . CYS A 1 85 ? 3.725 -3.172 -4.320 1.00 96.44 85 CYS A O 1
ATOM 670 N N . THR A 1 86 ? 4.013 -1.663 -2.690 1.00 95.12 86 THR A N 1
ATOM 671 C CA . THR A 1 86 ? 5.040 -0.850 -3.366 1.00 95.12 86 THR A CA 1
ATOM 672 C C . THR A 1 86 ? 6.472 -1.306 -3.080 1.00 95.12 86 THR A C 1
ATOM 674 O O . THR A 1 86 ? 7.430 -0.568 -3.330 1.00 95.12 86 THR A O 1
ATOM 677 N N . ASN A 1 87 ? 6.652 -2.540 -2.599 1.00 93.06 87 ASN A N 1
ATOM 678 C CA . ASN A 1 87 ? 7.978 -3.104 -2.379 1.00 93.06 87 ASN A CA 1
ATOM 679 C C . ASN A 1 87 ? 8.787 -3.136 -3.689 1.00 93.06 87 ASN A C 1
ATOM 681 O O . ASN A 1 87 ? 8.269 -3.492 -4.755 1.00 93.06 87 ASN A O 1
ATOM 685 N N . ILE A 1 88 ? 10.076 -2.799 -3.615 1.00 90.56 88 ILE A N 1
ATOM 686 C CA . ILE A 1 88 ? 10.959 -2.802 -4.786 1.00 90.56 88 ILE A CA 1
ATOM 687 C C . ILE A 1 88 ? 11.094 -4.194 -5.407 1.00 90.56 88 ILE A C 1
ATOM 689 O O . ILE A 1 88 ? 11.145 -4.310 -6.629 1.00 90.56 88 ILE A O 1
ATOM 693 N N . SER A 1 89 ? 11.081 -5.247 -4.585 1.00 91.75 89 SER A N 1
ATOM 694 C CA . SER A 1 89 ? 11.105 -6.628 -5.048 1.00 91.75 89 SER A CA 1
ATOM 695 C C . SER A 1 89 ? 9.688 -7.101 -5.400 1.00 91.75 89 SER A C 1
ATOM 697 O O . SER A 1 89 ? 8.854 -7.238 -4.498 1.00 91.75 89 SER A O 1
ATOM 699 N N . PRO A 1 90 ? 9.394 -7.439 -6.672 1.00 93.75 90 PRO A N 1
ATOM 700 C CA . PRO A 1 90 ? 8.074 -7.931 -7.075 1.00 93.75 90 PRO A CA 1
ATOM 701 C C . PRO A 1 90 ? 7.649 -9.211 -6.345 1.00 93.75 90 PRO A C 1
ATOM 703 O O . PRO A 1 90 ? 6.457 -9.454 -6.166 1.00 93.75 90 PRO A O 1
ATOM 706 N N . THR A 1 91 ? 8.613 -10.026 -5.902 1.00 92.94 91 THR A N 1
ATOM 707 C CA . THR A 1 91 ? 8.357 -11.283 -5.182 1.00 92.94 91 THR A CA 1
ATOM 708 C C . THR A 1 91 ? 7.865 -11.071 -3.754 1.00 92.94 91 THR A C 1
ATOM 710 O O . THR A 1 91 ? 7.192 -11.946 -3.221 1.00 92.94 91 THR A O 1
ATOM 713 N N . LEU A 1 92 ? 8.171 -9.919 -3.147 1.00 93.69 92 LEU A N 1
ATOM 714 C CA . LEU A 1 92 ? 7.728 -9.568 -1.795 1.00 93.69 92 LEU A CA 1
ATOM 715 C C . LEU A 1 92 ? 6.352 -8.897 -1.783 1.00 93.69 92 LEU A C 1
ATOM 717 O O . LEU A 1 92 ? 5.718 -8.811 -0.735 1.00 93.69 92 LEU A O 1
ATOM 721 N N . ARG A 1 93 ? 5.871 -8.433 -2.941 1.00 95.88 93 ARG A N 1
ATOM 722 C CA . ARG A 1 93 ? 4.521 -7.881 -3.059 1.00 95.88 93 ARG A CA 1
ATOM 723 C C . ARG A 1 93 ? 3.497 -9.011 -2.900 1.00 95.88 93 ARG A C 1
ATOM 725 O O . ARG A 1 93 ? 3.725 -10.108 -3.419 1.00 95.88 93 ARG A O 1
ATOM 732 N N . PRO A 1 94 ? 2.342 -8.776 -2.265 1.00 96.19 94 PRO A N 1
ATOM 733 C CA . PRO A 1 94 ? 1.271 -9.759 -2.162 1.00 96.19 94 PRO A CA 1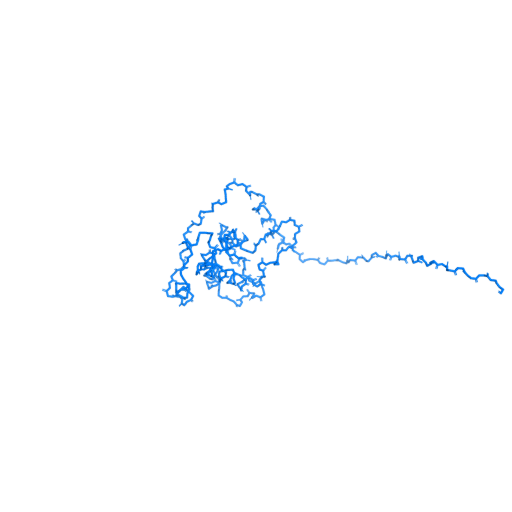
ATOM 734 C C . PRO A 1 94 ? 0.647 -10.045 -3.535 1.00 96.19 94 PRO A C 1
ATOM 736 O O . PRO A 1 94 ? 0.912 -9.369 -4.531 1.00 96.19 94 PRO A O 1
ATOM 739 N N . ASN A 1 95 ? -0.164 -11.095 -3.620 1.00 96.12 95 ASN A N 1
ATOM 740 C CA . ASN A 1 95 ? -1.064 -11.282 -4.762 1.00 96.12 95 ASN A CA 1
ATOM 741 C C . ASN A 1 95 ? -2.320 -10.427 -4.556 1.00 96.12 95 ASN A C 1
ATOM 743 O O . ASN A 1 95 ? -2.716 -10.207 -3.413 1.00 96.12 95 ASN A O 1
ATOM 747 N N . MET A 1 96 ? -2.992 -10.008 -5.633 1.00 97.06 96 MET A N 1
ATOM 748 C CA . MET A 1 96 ? -4.205 -9.180 -5.520 1.00 97.06 96 MET A CA 1
ATOM 749 C C . MET A 1 96 ? -5.311 -9.833 -4.675 1.00 97.06 96 MET A C 1
ATOM 751 O O . MET A 1 96 ? -6.000 -9.144 -3.933 1.00 97.06 96 MET A O 1
ATOM 755 N N . SER A 1 97 ? -5.440 -11.162 -4.689 1.00 96.62 97 SER A N 1
ATOM 756 C CA . SER A 1 97 ? -6.370 -11.879 -3.802 1.00 96.62 97 SER A CA 1
ATOM 757 C C . SER A 1 97 ? -6.031 -11.723 -2.312 1.00 96.62 97 SER A C 1
ATOM 759 O O . SER A 1 97 ? -6.927 -11.590 -1.477 1.00 96.62 97 SER A O 1
ATOM 761 N N . ALA A 1 98 ? -4.740 -11.698 -1.971 1.00 95.81 98 ALA A N 1
ATOM 762 C CA . ALA A 1 98 ? -4.277 -11.449 -0.610 1.00 95.81 98 ALA A CA 1
ATOM 763 C C . ALA A 1 98 ? -4.489 -9.982 -0.215 1.00 95.81 98 ALA A C 1
ATOM 765 O O . ALA A 1 98 ? -4.937 -9.723 0.895 1.00 95.81 98 ALA A O 1
ATOM 766 N N . VAL A 1 99 ? -4.254 -9.037 -1.136 1.00 96.44 99 VAL A N 1
ATOM 767 C CA . VAL A 1 99 ? -4.570 -7.610 -0.937 1.00 96.44 99 VAL A CA 1
ATOM 768 C C . VAL A 1 99 ? -6.044 -7.434 -0.571 1.00 96.44 99 VAL A C 1
ATOM 770 O O . VAL A 1 99 ? -6.348 -6.810 0.441 1.00 96.44 99 VAL A O 1
ATOM 773 N N . VAL A 1 100 ? -6.958 -8.045 -1.330 1.00 96.38 100 VAL A N 1
ATOM 774 C CA . VAL A 1 100 ? -8.400 -8.013 -1.026 1.00 96.38 100 VAL A CA 1
ATOM 775 C C . VAL A 1 100 ? -8.688 -8.624 0.346 1.00 96.38 100 VAL A C 1
ATOM 777 O O . VAL A 1 100 ? -9.374 -8.008 1.153 1.00 96.38 100 VAL A O 1
ATOM 780 N N . SER A 1 101 ? -8.098 -9.778 0.665 1.00 95.88 101 SER A N 1
ATOM 781 C CA . SER A 1 101 ? -8.291 -10.427 1.972 1.00 95.88 101 SER A CA 1
ATOM 782 C C . SER A 1 101 ? -7.804 -9.558 3.144 1.00 95.88 101 SER A C 1
ATOM 784 O O . SER A 1 101 ? -8.424 -9.547 4.209 1.00 95.88 101 SER A O 1
ATOM 786 N N . MET A 1 102 ? -6.715 -8.803 2.959 1.00 94.81 102 MET A N 1
ATOM 787 C CA . MET A 1 102 ? -6.205 -7.840 3.945 1.00 94.81 102 MET A CA 1
ATOM 788 C C . MET A 1 102 ? -7.152 -6.643 4.115 1.00 94.81 102 MET A C 1
ATOM 790 O O . MET A 1 102 ? -7.400 -6.222 5.248 1.00 94.81 102 MET A O 1
ATOM 794 N N . LEU A 1 103 ? -7.709 -6.129 3.012 1.00 94.38 103 LEU A N 1
ATOM 795 C CA . LEU A 1 103 ? -8.688 -5.033 3.011 1.00 94.38 103 LEU A CA 1
ATOM 796 C C . LEU A 1 103 ? 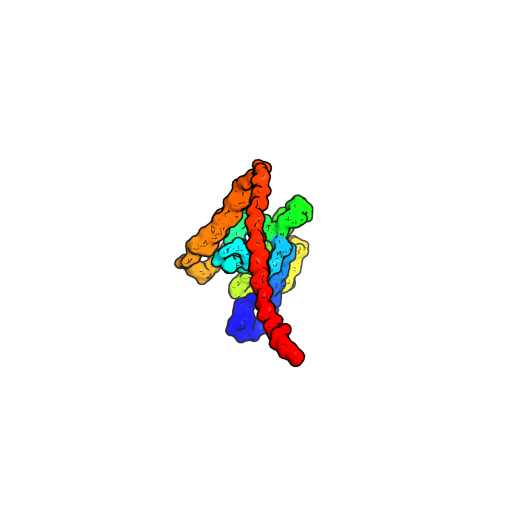-10.009 -5.433 3.676 1.00 94.38 103 LEU A C 1
ATOM 798 O O . LEU A 1 103 ? -10.567 -4.665 4.449 1.00 94.38 103 LEU A O 1
ATOM 802 N N . GLU A 1 104 ? -10.471 -6.660 3.449 1.00 94.69 104 GLU A N 1
ATOM 803 C CA . GLU A 1 104 ? -11.661 -7.224 4.098 1.00 94.69 104 GLU A CA 1
ATOM 804 C C . GLU A 1 104 ? -11.428 -7.587 5.578 1.00 94.69 104 GLU A C 1
ATOM 806 O O . GLU A 1 104 ? -12.325 -8.105 6.241 1.00 94.69 104 GLU A O 1
ATOM 811 N N . GLY A 1 105 ? -10.214 -7.383 6.102 1.00 89.81 105 GLY A N 1
ATOM 812 C CA . GLY A 1 105 ? -9.867 -7.699 7.488 1.00 89.81 105 GLY A CA 1
ATOM 813 C C . GLY A 1 105 ? -9.723 -9.195 7.788 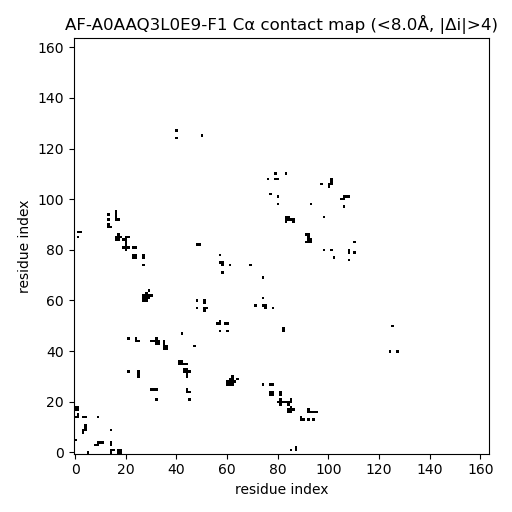1.00 89.81 105 GLY A C 1
ATOM 814 O O . GLY A 1 105 ? -9.593 -9.563 8.953 1.00 89.81 105 GLY A O 1
ATOM 815 N N . LYS A 1 106 ? -9.698 -10.056 6.764 1.00 89.94 106 LYS A N 1
ATOM 816 C CA . LYS A 1 106 ? -9.544 -11.517 6.903 1.00 89.94 106 LYS A CA 1
ATOM 817 C C . LYS A 1 106 ? -8.096 -11.936 7.175 1.00 89.94 106 LYS A C 1
ATOM 819 O O . LYS A 1 106 ? -7.852 -13.044 7.645 1.00 89.94 106 LYS A O 1
ATOM 824 N N . THR A 1 107 ? -7.125 -11.077 6.866 1.00 88.00 107 THR A N 1
ATOM 825 C CA . THR A 1 107 ? -5.688 -11.350 7.025 1.00 88.00 107 THR A CA 1
ATOM 826 C C . THR A 1 107 ? -4.984 -10.151 7.656 1.00 88.00 107 THR A C 1
ATOM 828 O O . THR A 1 107 ? -5.284 -9.004 7.323 1.00 88.00 107 THR A O 1
ATOM 831 N N . GLN A 1 108 ? -4.045 -10.405 8.571 1.00 85.38 108 GLN A N 1
ATOM 832 C CA . GLN A 1 108 ? -3.217 -9.350 9.158 1.00 85.38 108 GLN A CA 1
ATOM 833 C C . GLN A 1 108 ? -2.113 -8.910 8.192 1.00 85.38 108 GLN A C 1
ATOM 835 O O . GLN A 1 108 ? -1.617 -9.691 7.383 1.00 85.38 108 GLN A O 1
ATOM 840 N N . ILE A 1 109 ? -1.733 -7.635 8.282 1.00 85.38 109 ILE A N 1
ATOM 841 C CA . ILE A 1 109 ? -0.646 -7.073 7.481 1.00 85.38 109 ILE A CA 1
ATOM 842 C C . ILE A 1 109 ? 0.630 -7.118 8.310 1.00 85.38 109 ILE A C 1
ATOM 844 O O . ILE A 1 109 ? 0.816 -6.313 9.225 1.00 85.38 109 ILE A O 1
ATOM 848 N N . GLU A 1 110 ? 1.510 -8.047 7.963 1.00 73.62 110 GLU A N 1
ATOM 849 C CA . GLU A 1 110 ? 2.848 -8.149 8.532 1.00 73.62 110 GLU A CA 1
ATOM 850 C C . GLU A 1 110 ? 3.846 -7.476 7.587 1.00 73.62 110 GLU A C 1
ATOM 852 O O . GLU A 1 110 ? 4.192 -8.002 6.529 1.00 73.62 110 GLU A O 1
ATOM 857 N N . LEU A 1 111 ? 4.310 -6.282 7.958 1.00 66.69 111 LEU A N 1
ATOM 858 C CA . LEU A 1 111 ? 5.479 -5.689 7.317 1.00 66.69 111 LEU A CA 1
ATOM 859 C C . LEU A 1 111 ? 6.712 -6.393 7.876 1.00 66.69 111 LEU A C 1
ATOM 861 O O . LEU A 1 111 ? 7.138 -6.125 8.999 1.00 66.69 111 LEU A O 1
ATOM 865 N N . LEU A 1 112 ? 7.278 -7.311 7.092 1.00 55.78 112 LEU A N 1
ATOM 866 C CA . LEU A 1 112 ? 8.633 -7.787 7.336 1.00 55.78 112 LEU A CA 1
ATOM 867 C C . LEU A 1 112 ? 9.555 -6.569 7.268 1.00 55.78 112 LEU A C 1
ATOM 869 O O . LEU A 1 112 ? 9.500 -5.825 6.289 1.00 55.78 112 LEU A O 1
ATOM 873 N N . SER A 1 113 ? 10.346 -6.360 8.325 1.00 46.06 113 SER A N 1
ATOM 874 C CA . SER A 1 113 ? 11.280 -5.241 8.470 1.00 46.06 113 SER A CA 1
ATOM 875 C C . SER A 1 113 ? 11.993 -4.984 7.144 1.00 46.06 113 SER A C 1
ATOM 877 O O . SER A 1 113 ? 12.795 -5.805 6.694 1.00 46.06 113 SER A O 1
ATOM 879 N N . VAL A 1 114 ? 11.648 -3.873 6.495 1.00 47.12 114 VAL A N 1
ATOM 880 C CA . VAL A 1 114 ? 12.200 -3.490 5.200 1.00 47.12 114 VAL A CA 1
ATOM 881 C C . VAL A 1 114 ? 13.698 -3.287 5.398 1.00 47.12 114 VAL A C 1
ATOM 883 O O . VAL A 1 114 ? 14.127 -2.323 6.021 1.00 47.12 114 VAL A O 1
ATOM 886 N N . GLN A 1 115 ? 14.513 -4.216 4.903 1.00 41.84 115 GLN A N 1
ATOM 887 C CA . GLN A 1 115 ? 15.912 -3.916 4.641 1.00 41.84 115 GLN A CA 1
ATOM 888 C C . GLN A 1 115 ? 15.918 -3.074 3.376 1.00 41.84 115 GLN A C 1
ATOM 890 O O . GLN A 1 115 ? 15.717 -3.589 2.276 1.00 41.84 115 GLN A O 1
ATOM 895 N N . ASN A 1 116 ? 16.082 -1.768 3.545 1.00 46.00 116 ASN A N 1
ATOM 896 C CA . ASN A 1 116 ? 16.337 -0.870 2.438 1.00 46.00 116 ASN A CA 1
ATOM 897 C C . ASN A 1 116 ? 17.628 -1.340 1.722 1.00 46.00 116 ASN A C 1
ATOM 899 O O . ASN A 1 116 ? 18.669 -1.418 2.378 1.00 46.00 116 ASN A O 1
ATOM 903 N N . PRO A 1 117 ? 17.620 -1.679 0.416 1.00 41.31 117 PRO A N 1
ATOM 904 C CA . PRO A 1 117 ? 18.846 -1.874 -0.350 1.00 41.31 117 PRO A CA 1
ATOM 905 C C . PRO A 1 117 ? 19.376 -0.552 -0.928 1.00 41.31 117 PRO A C 1
ATOM 907 O O . PRO A 1 117 ? 20.280 -0.576 -1.762 1.00 41.31 117 PRO A O 1
ATOM 910 N N . ILE A 1 118 ? 18.849 0.605 -0.510 1.00 46.41 118 ILE A N 1
ATOM 911 C CA . ILE A 1 118 ? 19.494 1.893 -0.768 1.00 46.41 118 ILE A CA 1
ATOM 912 C C . ILE A 1 118 ? 20.566 2.052 0.312 1.00 46.41 118 ILE A C 1
ATOM 914 O O . ILE A 1 118 ? 20.281 2.277 1.485 1.00 46.41 118 ILE A O 1
ATOM 918 N N . GLY A 1 119 ? 21.805 1.752 -0.080 1.00 38.19 119 GLY A N 1
ATOM 919 C CA . GLY A 1 119 ? 22.954 1.712 0.813 1.00 38.19 119 GLY A CA 1
ATOM 920 C C . GLY A 1 119 ? 23.147 3.016 1.581 1.00 38.19 119 GLY A C 1
ATOM 921 O O . GLY A 1 119 ? 22.884 4.087 1.055 1.00 38.19 119 GLY A O 1
ATOM 922 N N . LYS A 1 120 ? 23.664 2.886 2.809 1.00 38.84 120 LYS A N 1
ATOM 923 C CA . LYS A 1 120 ? 24.223 3.948 3.663 1.00 38.84 120 LYS A CA 1
ATOM 924 C C . LYS A 1 120 ? 24.856 5.080 2.827 1.00 38.84 120 LYS A C 1
ATOM 926 O O . LYS A 1 120 ? 26.032 4.979 2.479 1.00 38.84 120 LYS A O 1
ATOM 931 N N . GLY A 1 121 ? 24.103 6.126 2.485 1.00 40.12 121 GLY A N 1
ATOM 932 C CA . GLY A 1 121 ? 24.610 7.179 1.5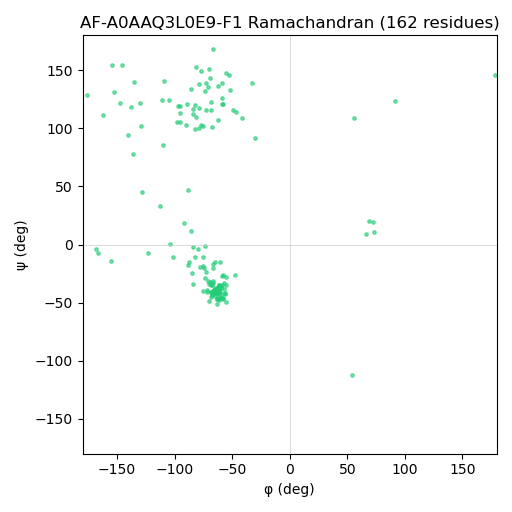97 1.00 40.12 121 GLY A CA 1
ATOM 933 C C . GLY A 1 121 ? 23.803 8.477 1.527 1.00 40.12 121 GLY A C 1
ATOM 934 O O . GLY A 1 121 ? 24.283 9.441 0.940 1.00 40.12 121 GLY A O 1
ATOM 935 N N . ASP A 1 122 ? 22.622 8.553 2.131 1.00 48.84 122 ASP A N 1
ATOM 936 C CA . ASP A 1 122 ? 21.661 9.642 1.928 1.00 48.84 122 ASP A CA 1
ATOM 937 C C . ASP A 1 122 ? 21.167 10.279 3.239 1.00 48.84 122 ASP A C 1
ATOM 939 O O . ASP A 1 122 ? 20.007 10.664 3.390 1.00 48.84 122 ASP A O 1
ATOM 943 N N . ASP A 1 123 ? 22.118 10.541 4.143 1.00 48.59 123 ASP A N 1
ATOM 944 C CA . ASP A 1 123 ? 21.973 11.468 5.282 1.00 48.59 123 ASP A CA 1
ATOM 945 C C . ASP A 1 123 ? 21.363 12.827 4.875 1.00 48.59 123 ASP A C 1
ATOM 947 O O . ASP A 1 123 ? 20.736 13.503 5.689 1.00 48.59 123 ASP A O 1
ATOM 951 N N . MET A 1 124 ? 21.530 13.249 3.615 1.00 41.91 124 MET A N 1
ATOM 952 C CA . MET A 1 124 ? 20.955 14.497 3.102 1.00 41.91 124 MET A CA 1
ATOM 953 C C . MET A 1 124 ? 19.435 14.417 2.917 1.00 41.91 124 MET A C 1
ATOM 955 O O . MET A 1 124 ? 18.727 15.343 3.309 1.00 41.91 124 MET A O 1
ATOM 959 N N . ARG A 1 125 ? 18.913 13.288 2.419 1.00 49.38 125 ARG A N 1
ATOM 960 C CA . ARG A 1 125 ? 17.471 13.102 2.208 1.00 49.38 125 ARG A CA 1
ATOM 961 C C . ARG A 1 125 ? 16.730 13.037 3.542 1.00 49.38 125 ARG A C 1
ATOM 963 O O . ARG A 1 125 ? 15.693 13.670 3.695 1.00 49.38 125 ARG A O 1
ATOM 970 N N . PHE A 1 126 ? 17.293 12.346 4.534 1.00 45.16 126 PHE A N 1
ATOM 971 C CA . PHE A 1 126 ? 16.734 12.280 5.889 1.00 45.16 126 PHE A CA 1
ATOM 972 C C . PHE A 1 126 ? 16.702 13.653 6.591 1.00 45.16 126 PHE A C 1
ATOM 974 O O . PHE A 1 126 ? 15.731 13.971 7.284 1.00 45.16 126 PHE A O 1
ATOM 981 N N . LYS A 1 127 ? 17.726 14.494 6.375 1.00 42.94 127 LYS A N 1
ATOM 982 C CA . LYS A 1 127 ? 17.796 15.864 6.919 1.00 42.94 127 LYS A CA 1
ATOM 983 C C . LYS A 1 127 ? 16.761 16.813 6.313 1.00 42.94 127 LYS A C 1
ATOM 985 O O . LYS A 1 127 ? 16.228 17.643 7.047 1.00 42.94 127 LYS A O 1
ATOM 990 N N . ALA A 1 128 ? 16.436 16.669 5.027 1.00 52.88 128 ALA A N 1
ATOM 991 C CA . ALA A 1 128 ? 15.369 17.450 4.396 1.00 52.88 128 ALA A CA 1
ATOM 992 C C . ALA A 1 128 ? 14.006 17.213 5.082 1.00 52.88 128 ALA A C 1
ATOM 994 O O . ALA A 1 128 ? 13.239 18.152 5.281 1.00 52.88 128 ALA A O 1
ATOM 995 N N . PHE A 1 129 ? 13.741 15.984 5.544 1.00 47.31 129 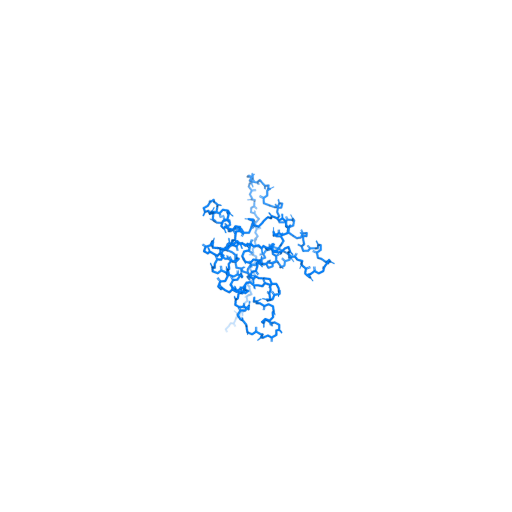PHE A N 1
ATOM 996 C CA . PHE A 1 129 ? 12.504 15.639 6.256 1.00 47.31 129 PHE A CA 1
ATOM 997 C C . PHE A 1 129 ? 12.425 16.128 7.705 1.00 47.31 129 PHE A C 1
ATOM 999 O O . PHE A 1 129 ? 11.357 16.545 8.141 1.00 47.31 129 PHE A O 1
ATOM 1006 N N . GLU A 1 130 ? 13.518 16.064 8.475 1.00 50.78 130 GLU A N 1
ATOM 1007 C CA . GLU A 1 130 ? 13.558 16.594 9.856 1.00 50.78 130 GLU A CA 1
ATOM 1008 C C . GLU A 1 130 ? 13.201 18.087 9.904 1.00 50.78 130 GLU A C 1
ATOM 1010 O O . GLU A 1 130 ? 12.482 18.533 10.799 1.00 50.78 130 GLU A O 1
ATOM 1015 N N . LYS A 1 131 ? 13.663 18.845 8.904 1.00 45.47 131 LYS A N 1
ATOM 1016 C CA . LYS A 1 131 ? 13.443 20.291 8.808 1.00 45.47 131 LYS A CA 1
ATOM 1017 C C . LYS A 1 131 ? 11.964 20.646 8.584 1.00 45.47 131 LYS A C 1
ATOM 1019 O O . LYS A 1 131 ? 11.493 21.633 9.134 1.00 45.47 131 LYS A O 1
ATOM 1024 N N . LEU A 1 132 ? 11.217 19.803 7.864 1.00 49.25 132 LEU A N 1
ATOM 1025 C CA . LEU A 1 132 ? 9.788 19.996 7.573 1.00 49.25 132 LEU A CA 1
ATOM 1026 C C . LEU A 1 132 ? 8.885 19.793 8.801 1.00 49.25 132 LEU A C 1
ATOM 1028 O O . LEU A 1 132 ? 7.853 20.448 8.918 1.00 49.25 132 LEU A O 1
ATOM 1032 N N . SER A 1 133 ? 9.261 18.914 9.739 1.00 47.81 133 SER A N 1
ATOM 1033 C CA . SER A 1 133 ? 8.424 18.655 10.921 1.00 47.81 133 SER A CA 1
ATOM 1034 C C . SER A 1 133 ? 8.474 19.784 11.955 1.00 47.81 133 SER A C 1
ATOM 1036 O O . SER A 1 133 ? 7.597 19.848 12.813 1.00 47.81 133 SER A O 1
ATOM 1038 N N . HIS A 1 134 ? 9.510 20.629 11.923 1.00 44.59 134 HIS A N 1
ATOM 1039 C CA . HIS A 1 134 ? 9.680 21.732 12.873 1.00 44.59 134 HIS A CA 1
ATOM 1040 C C . HIS A 1 134 ? 8.925 23.001 12.449 1.00 44.59 134 HIS A C 1
ATOM 1042 O O . HIS A 1 134 ? 8.506 23.758 13.317 1.00 44.59 134 HIS A O 1
ATOM 1048 N N . ASP A 1 135 ? 8.646 23.190 11.155 1.00 40.34 135 ASP A N 1
ATOM 1049 C CA . ASP A 1 135 ? 7.913 24.371 10.661 1.00 40.34 135 ASP A CA 1
ATOM 1050 C C . ASP A 1 135 ? 6.399 24.327 10.936 1.00 40.34 135 ASP A C 1
ATOM 1052 O O . ASP A 1 135 ? 5.703 25.329 10.804 1.00 40.34 135 ASP A O 1
ATOM 1056 N N . SER A 1 136 ? 5.862 23.181 11.371 1.00 41.78 136 SER A N 1
ATOM 1057 C CA . SER A 1 136 ? 4.437 23.046 11.716 1.00 41.78 136 SER A CA 1
ATOM 1058 C C . SER A 1 136 ? 4.094 23.487 13.149 1.00 41.78 136 SER A C 1
ATOM 1060 O O . SER A 1 136 ? 2.927 23.433 13.536 1.00 41.78 136 SER A O 1
ATOM 1062 N N . GLN A 1 137 ? 5.074 23.910 13.959 1.00 43.03 137 GLN A N 1
ATOM 1063 C CA . GLN A 1 137 ? 4.842 24.389 15.328 1.00 43.03 137 GLN A CA 1
ATOM 1064 C C . GLN A 1 137 ? 5.642 25.662 15.638 1.00 43.03 137 GLN A C 1
ATOM 1066 O O . GLN A 1 137 ? 6.616 25.596 16.372 1.00 43.03 137 GLN A O 1
ATOM 1071 N N . THR A 1 138 ? 5.183 26.823 15.154 1.00 31.59 138 THR A N 1
ATOM 1072 C CA . THR A 1 138 ? 5.234 28.087 15.920 1.00 31.59 138 THR A CA 1
ATOM 1073 C C . THR A 1 138 ? 4.268 29.134 15.344 1.00 31.59 138 THR A C 1
ATOM 1075 O O . THR A 1 138 ? 4.461 29.651 14.254 1.00 31.59 138 THR A O 1
ATOM 1078 N N . GLU A 1 139 ? 3.232 29.402 16.140 1.00 28.70 139 GLU A N 1
ATOM 1079 C CA . GLU A 1 139 ? 2.558 30.679 16.425 1.00 28.70 139 GLU A CA 1
ATOM 1080 C C . GLU A 1 139 ? 1.960 31.564 15.314 1.00 28.70 139 GLU A C 1
ATOM 1082 O O . GLU A 1 139 ? 2.601 32.352 14.629 1.00 28.70 139 GLU A O 1
ATOM 1087 N N . ILE A 1 140 ? 0.627 31.552 15.340 1.00 37.56 140 ILE A N 1
ATOM 1088 C CA . ILE A 1 140 ? -0.262 32.700 15.168 1.00 37.56 140 ILE A CA 1
ATOM 1089 C C . ILE A 1 140 ? 0.243 33.865 16.042 1.00 37.56 140 ILE A C 1
ATOM 1091 O O . ILE A 1 140 ? 0.158 33.786 17.267 1.00 37.56 140 ILE A O 1
ATOM 1095 N N . ASN A 1 141 ? 0.700 34.966 15.443 1.00 26.03 141 ASN A N 1
ATOM 1096 C CA . ASN A 1 141 ? 0.599 36.275 16.085 1.00 26.03 141 ASN A CA 1
ATOM 1097 C C . ASN A 1 141 ? 0.540 37.408 15.052 1.00 26.03 141 ASN A C 1
ATOM 1099 O O . ASN A 1 141 ? 1.323 37.468 14.107 1.00 26.03 141 ASN A O 1
ATOM 1103 N N . SER A 1 142 ? -0.440 38.286 15.245 1.00 42.41 142 SER A N 1
ATOM 1104 C CA . SER A 1 142 ? -0.721 39.500 14.479 1.00 42.41 142 SER A CA 1
ATOM 1105 C C . SER A 1 142 ? 0.499 40.421 14.364 1.00 42.41 142 SER A C 1
ATOM 1107 O O . SER A 1 142 ? 1.233 40.531 15.341 1.00 42.41 142 SER A O 1
ATOM 1109 N N . THR A 1 143 ? 0.670 41.132 13.237 1.00 33.41 143 THR A N 1
ATOM 1110 C CA . THR A 1 143 ? 0.865 42.606 13.111 1.00 33.41 143 THR A CA 1
ATOM 1111 C C . THR A 1 143 ? 1.064 42.993 11.625 1.00 33.41 143 THR A C 1
ATOM 1113 O O . THR A 1 143 ? 1.614 42.223 10.844 1.00 33.41 143 THR A O 1
ATOM 1116 N N . ASP A 1 144 ? 0.558 44.178 11.270 1.00 38.16 144 ASP A N 1
ATOM 1117 C CA . ASP A 1 144 ? 0.479 44.875 9.974 1.00 38.16 144 ASP A CA 1
ATOM 1118 C C . ASP A 1 144 ? 1.609 44.676 8.946 1.00 38.16 144 ASP A C 1
ATOM 1120 O O . ASP A 1 144 ? 2.797 44.768 9.256 1.00 38.16 144 ASP A O 1
ATOM 1124 N N . TRP A 1 145 ? 1.218 44.547 7.671 1.00 31.16 145 TRP A N 1
ATOM 1125 C CA . TRP A 1 145 ? 2.128 44.544 6.522 1.00 31.16 145 TRP A CA 1
ATOM 1126 C C . TRP A 1 145 ? 2.069 45.882 5.758 1.00 31.16 145 TRP A C 1
ATOM 1128 O O . TRP A 1 145 ? 0.984 46.272 5.316 1.00 31.16 145 TRP A O 1
ATOM 1138 N N . PRO A 1 146 ? 3.193 46.596 5.551 1.00 34.22 146 PRO A N 1
ATOM 1139 C CA . PRO A 1 146 ? 3.216 47.820 4.760 1.00 34.22 146 PRO A CA 1
ATOM 1140 C C . PRO A 1 146 ? 3.395 47.508 3.266 1.00 34.22 146 PRO A C 1
ATOM 1142 O O . PRO A 1 146 ? 4.258 46.728 2.865 1.00 34.22 146 PRO A O 1
ATOM 1145 N N . TRP A 1 147 ? 2.588 48.150 2.425 1.00 32.25 147 TRP A N 1
ATOM 1146 C CA . TRP A 1 147 ? 2.757 48.158 0.971 1.00 32.25 147 TRP A CA 1
ATOM 1147 C C . TRP A 1 147 ? 3.982 48.998 0.578 1.00 32.25 147 TRP A C 1
ATOM 1149 O O . TRP A 1 147 ? 4.094 50.131 1.047 1.00 32.25 147 TRP A O 1
ATOM 1159 N N . PRO A 1 148 ? 4.847 48.539 -0.343 1.00 34.09 148 PRO A N 1
ATOM 1160 C CA . PRO A 1 148 ? 5.698 49.432 -1.114 1.00 34.09 148 PRO A CA 1
ATOM 1161 C C . PRO A 1 148 ? 5.023 49.749 -2.454 1.00 34.09 148 PRO A C 1
ATOM 1163 O O . PRO A 1 148 ? 4.784 48.860 -3.273 1.00 34.09 148 PRO A O 1
ATOM 1166 N N . GLU A 1 149 ? 4.743 51.033 -2.687 1.00 36.50 149 GLU A N 1
ATOM 1167 C CA . GLU A 1 149 ? 4.524 51.577 -4.029 1.00 36.50 149 GLU A CA 1
ATOM 1168 C C . GLU A 1 149 ? 5.697 51.191 -4.937 1.00 36.50 149 GLU A C 1
ATOM 1170 O O . GLU A 1 149 ? 6.866 51.354 -4.587 1.00 36.50 149 GLU A O 1
ATOM 1175 N N . SER A 1 150 ? 5.393 50.711 -6.137 1.00 34.97 150 SER A N 1
ATOM 1176 C CA . SER A 1 150 ? 6.362 50.644 -7.226 1.00 34.97 150 SER A CA 1
ATOM 1177 C C . SER A 1 150 ? 5.748 51.281 -8.462 1.00 34.97 150 SER A C 1
ATOM 1179 O O . SER A 1 150 ? 4.903 50.707 -9.145 1.00 34.97 150 SER A O 1
ATOM 1181 N N . SER A 1 151 ? 6.181 52.515 -8.705 1.00 36.72 151 SER A N 1
ATOM 1182 C CA . SER A 1 151 ? 5.941 53.301 -9.907 1.00 36.72 151 SER A CA 1
ATOM 1183 C C . SER A 1 151 ? 6.479 52.575 -11.142 1.00 36.72 151 SER A C 1
ATOM 1185 O O . SER A 1 151 ? 7.679 52.329 -11.249 1.00 36.72 151 SER A O 1
ATOM 1187 N N . MET A 1 152 ? 5.609 52.277 -12.107 1.00 33.22 152 MET A N 1
ATOM 1188 C CA . MET A 1 152 ? 6.004 51.851 -13.452 1.00 33.22 152 MET A CA 1
ATOM 1189 C C . MET A 1 152 ? 6.027 53.066 -14.385 1.00 33.22 152 MET A C 1
ATOM 1191 O O . MET A 1 152 ? 4.989 53.643 -14.704 1.00 33.22 152 MET A O 1
ATOM 1195 N N . SER A 1 153 ? 7.216 53.449 -14.848 1.00 34.22 153 SER A N 1
ATOM 1196 C CA . SER A 1 153 ? 7.413 54.387 -15.953 1.00 34.22 153 SER A CA 1
ATOM 1197 C C . SER A 1 153 ? 7.259 53.653 -17.290 1.00 34.22 153 SER A C 1
ATOM 1199 O O . SER A 1 153 ? 8.100 52.850 -17.686 1.00 34.22 153 SER A O 1
ATOM 1201 N N . ALA A 1 154 ? 6.172 53.935 -18.010 1.00 35.88 154 ALA A N 1
ATOM 1202 C CA . ALA A 1 154 ? 5.982 53.492 -19.387 1.00 35.88 154 ALA A CA 1
ATOM 1203 C C . ALA A 1 154 ? 6.671 54.476 -20.346 1.00 35.88 154 ALA A C 1
ATOM 1205 O O . ALA A 1 154 ? 6.250 55.625 -20.485 1.00 35.88 154 ALA A O 1
ATOM 1206 N N . GLN A 1 155 ? 7.729 54.031 -21.023 1.00 33.88 155 GLN A N 1
ATOM 1207 C CA . GLN A 1 155 ? 8.356 54.776 -22.112 1.00 33.88 155 GLN A CA 1
ATOM 1208 C C . GLN A 1 155 ? 7.672 54.369 -23.425 1.00 33.88 155 GLN A C 1
ATOM 1210 O O . GLN A 1 155 ? 7.894 53.281 -23.947 1.00 33.88 155 GLN A O 1
ATOM 1215 N N . SER A 1 156 ? 6.784 55.232 -23.923 1.00 35.50 156 SER A N 1
ATOM 1216 C CA . SER A 1 156 ? 6.123 55.081 -25.222 1.00 35.50 156 SER A CA 1
ATOM 1217 C C . SER A 1 156 ? 6.971 55.743 -26.309 1.00 35.50 156 SER A C 1
ATOM 1219 O O . SER A 1 156 ? 7.267 56.938 -26.243 1.00 35.50 156 SER A O 1
ATOM 1221 N N . THR A 1 157 ? 7.390 54.962 -27.302 1.00 35.94 157 THR A N 1
ATOM 1222 C CA . THR A 1 157 ? 8.090 55.425 -28.504 1.00 35.94 157 THR A CA 1
ATOM 1223 C C . THR A 1 157 ? 7.144 56.252 -29.379 1.00 35.94 157 THR A C 1
ATOM 1225 O O . THR A 1 157 ? 6.167 55.728 -29.911 1.00 35.94 157 THR A O 1
ATOM 1228 N N . LYS A 1 158 ? 7.445 57.545 -29.552 1.00 38.75 158 LYS A N 1
ATOM 1229 C CA . LYS A 1 158 ? 6.826 58.411 -30.567 1.00 38.75 158 LYS A CA 1
ATOM 1230 C C . LYS A 1 158 ? 7.278 57.964 -31.958 1.00 38.75 158 LYS A C 1
ATOM 1232 O O . LYS A 1 158 ? 8.471 57.963 -32.242 1.00 38.75 158 LYS A O 1
ATOM 1237 N N . VAL A 1 159 ? 6.320 57.634 -32.819 1.00 40.19 159 VAL A N 1
ATOM 1238 C CA . VAL A 1 159 ? 6.513 57.641 -34.272 1.00 40.19 159 VAL A CA 1
ATOM 1239 C C . VAL A 1 159 ? 6.320 59.085 -34.730 1.00 40.19 159 VAL A C 1
ATOM 1241 O O . VAL A 1 159 ? 5.279 59.687 -34.471 1.00 40.19 159 VAL A O 1
ATOM 1244 N N . ASP A 1 160 ? 7.357 59.647 -35.341 1.00 38.81 160 ASP A N 1
ATOM 1245 C CA . ASP A 1 160 ? 7.350 60.966 -35.966 1.00 38.81 160 ASP A CA 1
ATOM 1246 C C . ASP A 1 160 ? 6.553 60.910 -37.278 1.00 38.81 160 ASP A C 1
ATOM 1248 O O . ASP A 1 160 ? 6.756 60.033 -38.118 1.00 38.81 160 ASP A O 1
ATOM 1252 N N . THR A 1 161 ? 5.646 61.858 -37.484 1.00 39.16 161 THR A N 1
ATOM 1253 C CA . THR A 1 161 ? 5.171 62.216 -38.824 1.00 39.16 161 THR A CA 1
ATOM 1254 C C . THR A 1 161 ? 5.039 63.725 -38.842 1.00 39.16 161 THR A C 1
ATOM 1256 O O . THR A 1 161 ? 4.052 64.294 -38.378 1.00 39.16 161 THR A O 1
ATOM 1259 N N . SER A 1 162 ? 6.095 64.376 -39.314 1.00 44.09 162 SER A N 1
ATOM 1260 C CA . SER A 1 162 ? 6.145 65.808 -39.548 1.00 44.09 162 SER A CA 1
ATOM 1261 C C . SER A 1 162 ? 6.211 66.078 -41.054 1.00 44.09 162 SER A C 1
ATOM 1263 O O . SER A 1 162 ? 7.131 65.644 -41.737 1.00 44.09 162 SER A O 1
ATOM 1265 N N . LEU A 1 163 ? 5.235 66.886 -41.481 1.00 43.25 163 LEU A N 1
ATOM 1266 C CA . LEU A 1 163 ? 5.247 67.869 -42.569 1.00 43.25 163 LEU A CA 1
ATOM 1267 C C . LEU A 1 163 ? 4.811 67.465 -43.992 1.00 43.25 163 LEU A C 1
ATOM 1269 O O . LEU A 1 163 ? 5.455 66.667 -44.662 1.00 43.25 163 LEU A O 1
ATOM 1273 N N . LEU A 1 164 ? 3.812 68.255 -44.426 1.00 39.59 164 LEU A N 1
ATOM 1274 C CA . LEU A 1 164 ? 3.392 68.651 -45.781 1.00 39.59 164 LEU A CA 1
ATOM 1275 C C . LEU A 1 164 ? 2.527 67.667 -46.577 1.00 39.59 164 LEU A C 1
ATOM 1277 O O . LEU A 1 164 ? 3.049 66.669 -47.108 1.00 39.59 164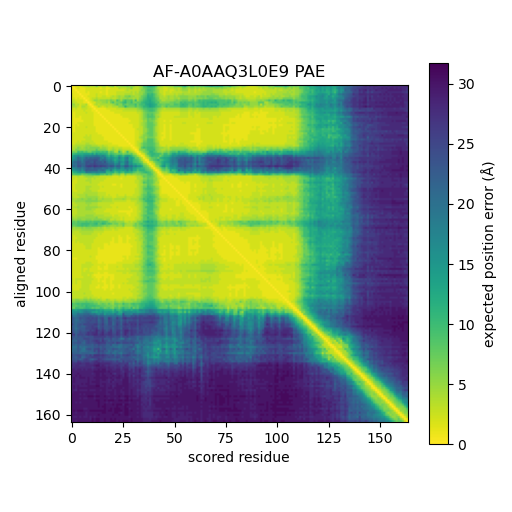 LEU A O 1
#

Radius of gyration: 24.51 Å; Cα contacts (8 Å, |Δi|>4): 129; chains: 1; bounding box: 38×80×62 Å

Nearest PDB structures (foldseek):
  8peh-assembly1_B  TM=9.062E-01  e=3.530E-06  Lotus japonicus
  7xdy-assembly2_B  TM=8.656E-01  e=1.880E-06  Arabidopsis thaliana
  7xdx-assembly2_B  TM=8.618E-01  e=1.880E-06  Arabidopsis thaliana
  7xdw-assembly2_B  TM=8.536E-01  e=2.445E-06  Arabidopsis thaliana
  7xdv-assembly2_B  TM=8.626E-01  e=3.921E-06  Arabidopsis thaliana

Sequence (164 aa):
MAPEYAMRGYLTDKADVYSFGVVVLEIVSGMSNTKYRPEEDCVYLLDWAYVCHEKGKLLELVDPALGSDFSKEEALKMLKLALLCTNISPTLRPNMSAVVSMLEGKTQIELLSVQNPIGKGDDMRFKAFEKLSHDSQTEINSTDWPWPESSMSAQSTKVDTSLL

Secondary structure (DSSP, 8-state):
--HHHHHH----HHHHHHHHHHHHHHHHHS--TT---SSS----HHHHHHHHHHTT-GGGGS-GGGTT-S-HHHHHHHHHHHHHHT-SSTTTSPPHHHHHHHHTTSS----------S-S--HHHHHHHHHHHHTTSS-------PPPP--------PPP----

InterPro domains:
  IPR000719 Protein kinase domain [PS50011] (1-112)
  IPR001245 Serine-threonine/tyrosine-protein kinase, catalytic domain [PF07714] (1-103)
  IPR011009 Protein kinase-like domain superfamily [SSF56112] (1-110)
  IPR052059 Cysteine-rich Ser/Thr receptor-like kinase [PTHR47973] (1-149)

Organism: NCBI:txid4628

Solvent-accessible surface area (backbone atoms only — not comparable to full-atom values): 10605 Å² total; per-residue (Å²): 124,31,65,60,34,77,75,69,66,50,87,46,77,49,38,52,38,18,44,49,15,51,50,48,45,26,65,52,29,72,43,58,69,86,68,60,82,89,88,88,71,86,57,44,55,68,59,49,50,52,53,25,52,76,69,71,42,54,74,78,53,47,30,74,89,49,76,81,78,67,59,68,66,60,53,50,50,50,52,53,49,14,54,43,23,51,40,90,50,61,85,72,24,67,54,70,72,54,49,51,35,39,73,74,65,76,40,85,88,77,79,71,82,79,76,71,85,75,64,97,78,55,72,65,64,58,50,59,53,60,59,59,68,56,73,79,70,78,80,94,73,91,80,89,83,84,85,79,89,76,87,82,84,81,85,78,85,82,82,86,86,83,85,137

Foldseek 3Di:
DQPCCVPPVDDDLLVVLQVVLQVLLCVQQVDHQPDDDPDPDDQGSLNVLVLCVVVVNNNVSGHCVCPPVDDPVLSVLSSLLSNQSNDNDSVSRDGVVVSVCSNVVVDGRDDDPDPPPPDDDPPVVSVVVVVVVVVVDDDDDDDDDDDDDDDDDDDDDDDDDDDD